Protein AF-A0A6B2CR05-F1 (afdb_monomer)

pLDDT: mean 80.43, std 18.56, range [34.28, 97.56]

Foldseek 3Di:
DDPVVVVVVVLCVVPVPDDPVRVVVVLCLLQQLLLCLQLVVDPLVRDDDPVDDPLLSVLSSVSSVVSHDPPDPFDDGPPDDPPDDTDHSVRSSVCSVPPPSVVSVVSSSVSSVVSVVVVVVVPD

Mean predicted aligned error: 8.76 Å

Secondary structure (DSSP, 8-state):
--THHHHHHHHHHTTTTS-HHHHHHHHHHHHHHHHHHHTTSS-GGG---TTS-HHHHHHHHHHHHHT---S-SSBPPTTS-TTPPPB-HHHHHHHHHHHSHHHHHHHHHHHHHHHHHHHHHH--

Structure (mmCIF, N/CA/C/O backbone):
data_AF-A0A6B2CR05-F1
#
_entry.id   AF-A0A6B2CR05-F1
#
loop_
_atom_site.group_PDB
_atom_site.id
_atom_site.type_symbol
_atom_site.label_atom_id
_atom_site.label_alt_id
_atom_site.label_comp_id
_atom_site.label_asym_id
_atom_site.label_entity_id
_atom_site.label_seq_id
_atom_site.pdbx_PDB_ins_code
_atom_site.Cartn_x
_atom_site.Cartn_y
_atom_site.Cartn_z
_atom_site.occupancy
_atom_site.B_iso_or_equiv
_atom_site.auth_seq_id
_atom_site.auth_comp_id
_atom_site.auth_asym_id
_atom_site.auth_atom_id
_atom_site.pdbx_PDB_model_num
ATOM 1 N N . MET A 1 1 ? 5.233 -33.728 -12.603 1.00 43.09 1 MET A N 1
ATOM 2 C CA . MET A 1 1 ? 5.871 -32.597 -11.896 1.00 43.09 1 MET A CA 1
ATOM 3 C C . MET A 1 1 ? 4.865 -31.463 -11.839 1.00 43.09 1 MET A C 1
ATOM 5 O O . MET A 1 1 ? 4.519 -30.915 -12.874 1.00 43.09 1 MET A O 1
AT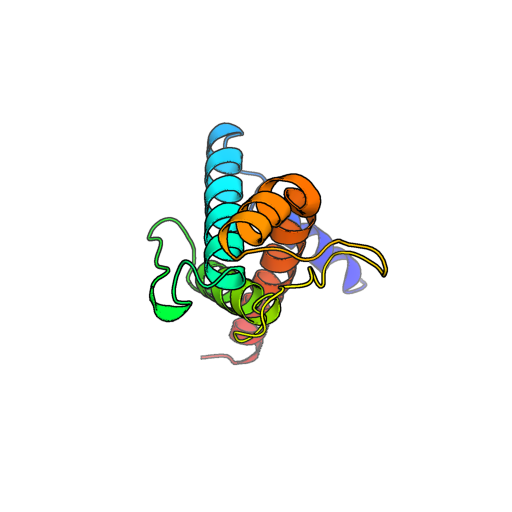OM 9 N N . THR A 1 2 ? 4.289 -31.220 -10.667 1.00 36.75 2 THR A N 1
ATOM 10 C CA . THR A 1 2 ? 3.142 -30.326 -10.461 1.00 36.75 2 THR A CA 1
ATOM 11 C C . THR A 1 2 ? 3.596 -28.869 -10.326 1.00 36.75 2 THR A C 1
ATOM 13 O O . THR A 1 2 ? 4.571 -28.580 -9.635 1.00 36.75 2 THR A O 1
ATOM 16 N N . LEU A 1 3 ? 2.850 -27.949 -10.950 1.00 36.06 3 LEU A N 1
ATOM 17 C CA . LEU A 1 3 ? 3.052 -26.486 -10.977 1.00 36.06 3 LEU A CA 1
ATOM 18 C C . LEU A 1 3 ? 3.160 -25.810 -9.588 1.00 36.06 3 LEU A C 1
ATOM 20 O O . LEU A 1 3 ? 3.524 -24.641 -9.504 1.00 36.06 3 LEU A O 1
ATOM 24 N N . GLN A 1 4 ? 2.903 -26.542 -8.500 1.00 35.28 4 GLN A N 1
ATOM 25 C CA . GLN A 1 4 ? 3.070 -26.081 -7.118 1.00 35.28 4 GLN A CA 1
ATOM 26 C C . GLN A 1 4 ? 4.536 -25.887 -6.695 1.00 35.28 4 GLN A C 1
ATOM 28 O O . GLN A 1 4 ? 4.797 -25.047 -5.839 1.00 35.28 4 GLN A O 1
ATOM 33 N N . ASN A 1 5 ? 5.501 -26.579 -7.314 1.00 34.28 5 ASN A N 1
ATOM 34 C CA . ASN A 1 5 ? 6.909 -26.472 -6.901 1.00 34.28 5 ASN A CA 1
ATOM 35 C C . ASN A 1 5 ? 7.651 -25.267 -7.505 1.00 34.28 5 ASN A C 1
ATOM 37 O O . ASN A 1 5 ? 8.633 -24.815 -6.930 1.00 34.28 5 ASN A O 1
ATOM 41 N N . ILE A 1 6 ? 7.157 -24.689 -8.605 1.00 42.28 6 ILE A N 1
ATOM 42 C CA . ILE A 1 6 ? 7.752 -23.483 -9.214 1.00 42.28 6 ILE A CA 1
ATOM 43 C C . ILE A 1 6 ? 7.290 -22.212 -8.472 1.00 42.28 6 ILE A C 1
ATOM 45 O O . ILE A 1 6 ? 8.005 -21.212 -8.420 1.00 42.28 6 ILE A O 1
ATOM 49 N N . PHE A 1 7 ? 6.120 -22.261 -7.824 1.00 36.41 7 PHE A N 1
ATOM 50 C CA . PHE A 1 7 ? 5.535 -21.123 -7.104 1.00 36.41 7 PHE A CA 1
ATOM 51 C C . PHE A 1 7 ? 6.270 -20.782 -5.793 1.00 36.41 7 PHE A C 1
ATOM 53 O O . PHE A 1 7 ? 6.267 -19.628 -5.369 1.00 36.41 7 PHE A O 1
ATOM 60 N N . LEU A 1 8 ? 6.950 -21.757 -5.179 1.00 36.19 8 LEU A N 1
ATOM 61 C CA . LEU A 1 8 ? 7.725 -21.573 -3.943 1.00 36.19 8 LEU A CA 1
ATOM 62 C C . LEU A 1 8 ? 9.178 -21.127 -4.179 1.00 36.19 8 LEU A C 1
ATOM 64 O O . LEU A 1 8 ? 9.802 -20.582 -3.268 1.00 36.19 8 LEU A O 1
ATOM 68 N N . GLU A 1 9 ? 9.721 -21.310 -5.385 1.00 34.75 9 GLU A N 1
ATOM 69 C CA . GLU A 1 9 ? 11.091 -20.881 -5.688 1.00 34.75 9 GLU A CA 1
ATOM 70 C C . GLU A 1 9 ? 11.178 -19.389 -6.028 1.00 34.75 9 GLU A C 1
ATOM 72 O O . GLU A 1 9 ? 12.113 -18.728 -5.580 1.00 34.75 9 GLU A O 1
ATOM 77 N N . ILE A 1 10 ? 10.176 -18.823 -6.712 1.00 43.88 10 ILE A N 1
ATOM 78 C CA . ILE A 1 10 ? 10.229 -17.435 -7.213 1.00 43.88 10 ILE A CA 1
ATOM 79 C C . ILE A 1 10 ? 9.959 -16.401 -6.108 1.00 43.88 10 ILE A C 1
ATOM 81 O O . ILE A 1 10 ? 10.585 -15.340 -6.089 1.00 43.88 10 ILE A O 1
ATOM 85 N N . GLY A 1 11 ? 9.096 -16.716 -5.133 1.00 39.09 11 GLY A N 1
ATOM 86 C CA . GLY A 1 11 ? 8.859 -15.845 -3.971 1.00 39.09 11 GLY A CA 1
ATOM 87 C C . GLY A 1 11 ? 10.098 -15.668 -3.084 1.00 39.09 11 GLY A C 1
ATOM 88 O O . GLY A 1 11 ? 10.219 -14.678 -2.368 1.00 39.09 11 GLY A O 1
ATOM 89 N N . ASN A 1 12 ? 11.049 -16.601 -3.179 1.00 43.66 12 ASN A N 1
ATOM 90 C CA . ASN A 1 12 ? 12.273 -16.621 -2.389 1.00 43.66 12 ASN A CA 1
ATOM 91 C C . ASN A 1 12 ? 13.454 -15.941 -3.113 1.00 43.66 12 ASN A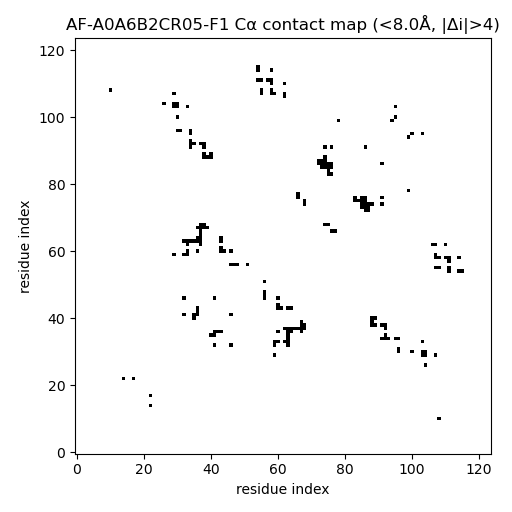 C 1
ATOM 93 O O . ASN A 1 12 ? 14.411 -15.524 -2.468 1.00 43.66 12 ASN A O 1
ATOM 97 N N . THR A 1 13 ? 13.411 -15.802 -4.443 1.00 47.03 13 THR A N 1
ATOM 98 C CA . THR A 1 13 ? 14.539 -15.263 -5.228 1.00 47.03 13 THR A CA 1
ATOM 99 C C . THR A 1 13 ? 14.673 -13.744 -5.129 1.00 47.03 13 THR A C 1
ATOM 101 O O . THR A 1 13 ? 15.786 -13.236 -5.147 1.00 47.03 13 THR A O 1
ATOM 104 N N . LEU A 1 14 ? 13.573 -13.000 -4.962 1.00 50.44 14 LEU A N 1
ATOM 105 C CA . LEU A 1 14 ? 13.635 -11.534 -4.830 1.00 50.44 14 LEU A CA 1
ATOM 106 C C . LEU A 1 14 ? 14.254 -11.066 -3.500 1.00 50.44 14 LEU A C 1
ATOM 108 O O . LEU A 1 14 ? 14.632 -9.905 -3.388 1.00 50.44 14 LEU A O 1
ATOM 112 N N . MET A 1 15 ? 14.369 -11.953 -2.503 1.00 51.22 15 MET A N 1
ATOM 113 C CA . MET A 1 15 ? 14.825 -11.606 -1.150 1.00 51.22 15 MET A CA 1
ATOM 114 C C . MET A 1 15 ? 16.064 -12.377 -0.673 1.00 51.22 15 MET A C 1
ATOM 116 O O . MET A 1 15 ? 16.717 -11.919 0.262 1.00 51.22 15 MET A O 1
ATOM 120 N N . LYS A 1 16 ? 16.414 -13.520 -1.283 1.00 48.50 16 LYS A N 1
ATOM 121 C CA . LYS A 1 16 ? 17.502 -14.391 -0.795 1.00 48.50 16 LYS A CA 1
ATOM 122 C C . LYS A 1 16 ? 18.900 -13.767 -0.842 1.00 48.50 16 LYS A C 1
ATOM 124 O O . LYS A 1 16 ? 19.713 -14.098 0.016 1.00 48.50 16 LYS A O 1
ATOM 129 N N . ASP A 1 17 ? 19.147 -12.837 -1.765 1.00 54.47 17 ASP A N 1
ATOM 130 C CA . ASP A 1 17 ? 20.476 -12.233 -1.966 1.00 54.47 17 ASP A CA 1
ATOM 131 C C . ASP A 1 17 ? 20.603 -10.812 -1.385 1.00 54.47 17 ASP A C 1
ATOM 133 O O . ASP A 1 17 ? 21.626 -10.142 -1.546 1.00 54.47 17 ASP A O 1
ATOM 137 N N . MET A 1 18 ? 19.578 -10.323 -0.679 1.00 63.81 18 MET A N 1
ATOM 138 C CA . MET A 1 18 ? 19.628 -9.010 -0.041 1.00 63.81 18 MET A CA 1
ATOM 139 C C . MET A 1 18 ? 20.250 -9.098 1.349 1.00 63.81 18 MET A C 1
ATOM 141 O O . MET A 1 18 ? 19.861 -9.903 2.193 1.00 63.81 18 MET A O 1
ATOM 145 N N . THR A 1 19 ? 21.183 -8.188 1.638 1.00 78.75 19 THR A N 1
ATOM 146 C CA . THR A 1 19 ? 21.636 -8.000 3.020 1.00 78.75 19 THR A CA 1
ATOM 147 C C . THR A 1 19 ? 20.430 -7.696 3.912 1.00 78.75 19 THR A C 1
ATOM 149 O O . THR A 1 19 ? 19.509 -6.985 3.503 1.00 78.75 19 THR A O 1
ATOM 152 N N . ARG A 1 20 ? 20.451 -8.157 5.168 1.00 78.06 20 ARG A N 1
ATOM 153 C CA . ARG A 1 20 ? 19.384 -7.879 6.149 1.00 78.06 20 ARG A CA 1
ATOM 154 C C . ARG A 1 20 ? 19.020 -6.387 6.226 1.00 78.06 20 ARG A C 1
ATOM 156 O O . ARG A 1 20 ? 17.857 -6.042 6.404 1.00 78.06 20 ARG A O 1
ATOM 163 N N . ARG A 1 21 ? 20.008 -5.498 6.057 1.00 76.62 21 ARG A N 1
ATOM 164 C CA . ARG A 1 21 ? 19.798 -4.041 5.988 1.00 76.62 21 ARG A CA 1
ATOM 165 C C . ARG A 1 21 ? 19.072 -3.615 4.713 1.00 76.62 21 ARG A C 1
ATOM 167 O O . ARG A 1 21 ? 18.150 -2.812 4.794 1.00 76.62 21 ARG A O 1
ATOM 174 N N . GLY A 1 22 ? 19.457 -4.156 3.558 1.00 80.69 22 GLY A N 1
ATOM 175 C CA . GLY A 1 22 ? 18.762 -3.910 2.294 1.00 80.69 22 GLY A CA 1
ATOM 176 C C . GLY A 1 22 ? 17.295 -4.325 2.365 1.00 80.69 22 GLY A C 1
ATOM 177 O O . GLY A 1 22 ? 16.424 -3.558 1.962 1.00 80.69 22 GLY A O 1
ATOM 178 N N . GLN A 1 23 ? 17.012 -5.492 2.953 1.00 82.94 23 GLN A N 1
ATOM 179 C CA . GLN A 1 23 ? 15.644 -5.987 3.114 1.00 82.94 23 GLN A CA 1
ATOM 180 C C . GLN A 1 23 ? 14.807 -5.044 3.989 1.00 82.94 23 GLN A C 1
ATOM 182 O O . GLN A 1 23 ? 13.703 -4.662 3.616 1.00 82.94 23 GLN A O 1
ATOM 187 N N . GLN A 1 24 ? 15.359 -4.579 5.111 1.00 85.94 24 GLN A N 1
ATOM 188 C 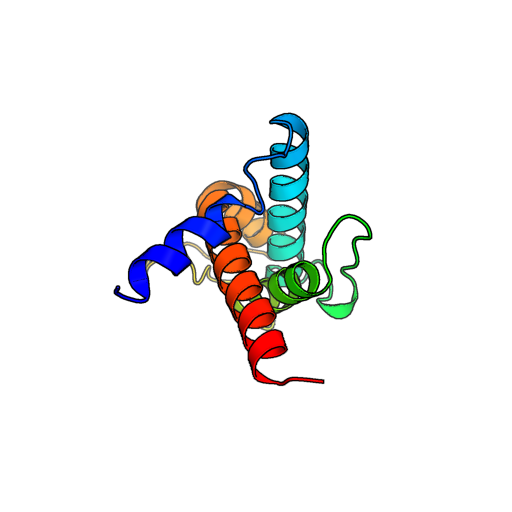CA . GLN A 1 24 ? 14.675 -3.624 5.989 1.00 85.94 24 GLN A CA 1
ATOM 189 C C . GLN A 1 24 ? 14.362 -2.289 5.300 1.00 85.94 24 GLN A C 1
ATOM 191 O O . GLN A 1 24 ? 13.297 -1.716 5.534 1.00 85.94 24 GLN A O 1
ATOM 196 N N . VAL A 1 25 ? 15.275 -1.786 4.462 1.00 87.00 25 VAL A N 1
ATOM 197 C CA . VAL A 1 25 ? 15.054 -0.558 3.684 1.00 87.00 25 VAL A CA 1
ATOM 198 C C . VAL A 1 25 ? 13.938 -0.765 2.666 1.00 87.00 25 VAL A C 1
ATOM 200 O O . VAL A 1 25 ? 13.020 0.049 2.608 1.00 87.00 25 VAL A O 1
ATOM 203 N N . PHE A 1 26 ? 13.982 -1.867 1.917 1.00 87.88 26 PHE A N 1
ATOM 204 C CA . PHE A 1 26 ? 12.944 -2.222 0.953 1.00 87.88 26 PHE A CA 1
ATOM 205 C C . PHE A 1 26 ? 11.568 -2.320 1.615 1.00 87.88 26 PHE A C 1
ATOM 207 O O . PHE A 1 26 ? 10.636 -1.632 1.203 1.00 87.88 26 PHE A O 1
ATOM 214 N N . GLU A 1 27 ? 11.452 -3.102 2.689 1.00 91.62 27 GLU A N 1
ATOM 215 C CA . GLU A 1 27 ? 10.182 -3.282 3.389 1.00 91.62 27 GLU A CA 1
ATOM 216 C C . GLU A 1 27 ? 9.642 -1.952 3.928 1.00 91.62 27 GLU A C 1
ATOM 218 O O . GLU A 1 27 ? 8.441 -1.698 3.879 1.00 91.62 27 GLU A O 1
ATOM 223 N N . ARG A 1 28 ? 10.527 -1.071 4.416 1.00 92.38 28 ARG A N 1
ATOM 224 C CA . ARG A 1 28 ? 10.137 0.263 4.880 1.00 92.38 28 ARG A CA 1
ATOM 225 C C . ARG A 1 28 ? 9.579 1.118 3.744 1.00 92.38 28 ARG A C 1
ATOM 227 O O . ARG A 1 28 ? 8.573 1.780 3.965 1.00 92.38 28 ARG A O 1
ATOM 234 N N . ILE A 1 29 ? 10.214 1.110 2.571 1.00 91.75 29 ILE A N 1
ATOM 235 C CA . ILE A 1 29 ? 9.747 1.858 1.393 1.00 91.75 29 ILE A CA 1
ATOM 236 C C . ILE A 1 29 ? 8.361 1.354 0.982 1.00 91.75 29 ILE A C 1
ATOM 238 O O . ILE A 1 29 ? 7.434 2.149 0.860 1.00 91.75 29 ILE A O 1
ATOM 242 N N . VAL A 1 30 ? 8.202 0.036 0.833 1.00 94.25 30 VAL A N 1
ATOM 243 C CA . VAL A 1 30 ? 6.926 -0.584 0.442 1.00 94.25 30 VAL A CA 1
ATOM 244 C C . VAL A 1 30 ? 5.805 -0.174 1.398 1.00 94.25 30 VAL A C 1
ATOM 246 O O . VAL A 1 30 ? 4.779 0.353 0.973 1.00 94.25 30 VAL A O 1
ATOM 249 N N . VAL A 1 31 ? 6.017 -0.385 2.696 1.00 96.56 31 VAL A N 1
ATOM 250 C CA . VAL A 1 31 ? 5.002 -0.146 3.725 1.00 96.56 31 VAL A CA 1
ATOM 251 C C . VAL A 1 31 ? 4.656 1.344 3.838 1.00 96.56 31 VAL A C 1
ATOM 253 O O . VAL A 1 31 ? 3.477 1.684 3.937 1.00 96.56 31 VAL A O 1
ATOM 256 N N . ASP A 1 32 ? 5.653 2.236 3.796 1.00 96.00 32 ASP A N 1
ATOM 257 C CA . ASP A 1 32 ? 5.444 3.688 3.889 1.00 96.00 32 ASP A CA 1
ATOM 258 C C . ASP A 1 32 ? 4.587 4.207 2.728 1.00 96.00 32 ASP A C 1
ATOM 260 O O . ASP A 1 32 ? 3.564 4.854 2.963 1.00 96.00 32 ASP A O 1
ATOM 264 N N . HIS A 1 33 ? 4.941 3.869 1.487 1.00 95.50 33 HIS A N 1
ATOM 265 C CA . HIS A 1 33 ? 4.237 4.390 0.315 1.00 95.50 33 HIS A CA 1
ATOM 266 C C . HIS A 1 33 ? 2.838 3.798 0.145 1.00 95.50 33 HIS A C 1
ATOM 268 O O . HIS A 1 33 ? 1.896 4.543 -0.128 1.00 95.50 33 HIS A O 1
ATOM 274 N N . VAL A 1 34 ? 2.647 2.497 0.397 1.00 96.56 34 VAL A N 1
ATOM 275 C CA . VAL A 1 34 ? 1.297 1.909 0.401 1.00 96.56 34 VAL A CA 1
ATOM 276 C C . VAL A 1 34 ? 0.406 2.625 1.417 1.00 96.56 34 VAL A C 1
ATOM 278 O O . VAL A 1 34 ? -0.710 3.027 1.081 1.00 96.56 34 VAL A O 1
ATOM 281 N N . ALA A 1 35 ? 0.901 2.844 2.639 1.00 96.19 35 ALA A N 1
ATOM 282 C CA . ALA A 1 35 ? 0.131 3.507 3.686 1.00 96.19 35 ALA A CA 1
ATOM 283 C C . ALA A 1 35 ? -0.177 4.976 3.347 1.00 96.19 35 ALA A C 1
ATOM 285 O O . ALA A 1 35 ? -1.283 5.446 3.621 1.00 96.19 35 ALA A O 1
ATOM 286 N N . ARG A 1 36 ? 0.764 5.711 2.735 1.00 95.06 36 ARG A N 1
ATOM 287 C CA . ARG A 1 36 ? 0.541 7.099 2.289 1.00 95.06 36 ARG A CA 1
ATOM 288 C C . ARG A 1 36 ? -0.527 7.192 1.210 1.00 95.06 36 ARG A C 1
ATOM 290 O O . ARG A 1 36 ? -1.409 8.047 1.319 1.00 95.06 36 ARG A O 1
ATOM 297 N N . ILE A 1 37 ? -0.477 6.312 0.210 1.00 94.75 37 ILE A N 1
ATOM 298 C CA . ILE A 1 37 ? -1.464 6.269 -0.876 1.00 94.75 37 ILE A CA 1
ATOM 299 C C . ILE A 1 37 ? -2.843 5.889 -0.321 1.00 94.75 37 ILE A C 1
ATOM 301 O O . ILE A 1 37 ? -3.829 6.575 -0.603 1.00 94.75 37 ILE A O 1
ATOM 305 N N . ALA A 1 38 ? -2.916 4.856 0.525 1.00 94.00 38 ALA A N 1
ATOM 306 C CA . ALA A 1 38 ? -4.163 4.405 1.147 1.00 94.00 38 ALA A CA 1
ATOM 307 C C . ALA A 1 38 ? -4.814 5.501 2.006 1.00 94.00 38 ALA A C 1
ATOM 309 O O . ALA A 1 38 ? -6.027 5.712 1.948 1.00 94.00 38 ALA A O 1
ATOM 310 N N . ALA A 1 39 ? -4.005 6.252 2.756 1.00 92.88 39 ALA A N 1
ATOM 311 C CA . ALA A 1 39 ? -4.457 7.391 3.548 1.00 92.88 39 ALA A CA 1
ATOM 312 C C . ALA A 1 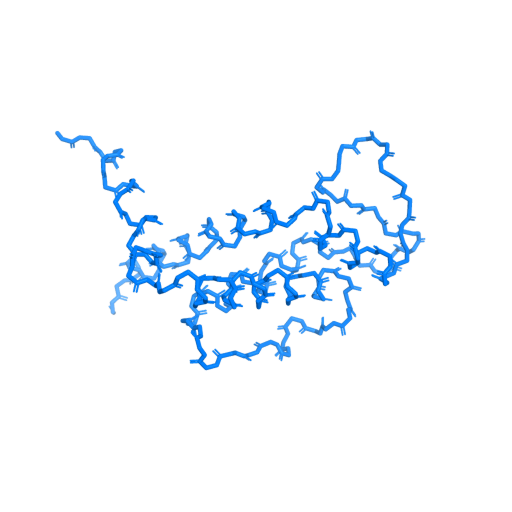39 ? -4.741 8.658 2.724 1.00 92.88 39 ALA A C 1
ATOM 314 O O . ALA A 1 39 ? -5.225 9.646 3.274 1.00 92.88 39 ALA A O 1
ATOM 315 N N . GLY A 1 40 ? -4.441 8.661 1.422 1.00 91.00 40 GLY A N 1
ATOM 316 C CA . GLY A 1 40 ? -4.568 9.838 0.565 1.00 91.00 40 GLY A CA 1
ATOM 317 C C . GLY A 1 40 ? -3.599 10.973 0.915 1.00 91.00 40 GLY A C 1
ATOM 318 O O . GLY A 1 40 ? -3.866 12.115 0.551 1.00 91.00 40 GLY A O 1
ATOM 319 N N . LEU A 1 41 ? -2.504 10.672 1.621 1.00 91.00 41 LEU A N 1
ATOM 320 C CA . LEU A 1 41 ? -1.413 11.609 1.925 1.00 91.00 41 LEU A CA 1
ATOM 321 C C . LEU A 1 41 ? -0.450 11.773 0.742 1.00 91.00 41 LEU A C 1
ATOM 323 O O . LEU A 1 41 ? 0.281 12.756 0.668 1.00 91.00 41 LEU A O 1
ATOM 327 N N . GLU A 1 42 ? -0.459 10.806 -0.169 1.00 90.38 42 GLU A N 1
ATOM 328 C CA . GLU A 1 42 ? 0.278 10.797 -1.426 1.00 90.38 42 GLU A CA 1
ATOM 329 C C . GLU A 1 42 ? -0.692 10.385 -2.541 1.00 90.38 42 GLU A C 1
ATOM 331 O O . GLU A 1 42 ? -1.565 9.534 -2.343 1.00 90.38 42 GLU A O 1
ATOM 336 N N . GLY A 1 43 ? -0.592 11.020 -3.709 1.00 85.31 43 GLY A N 1
ATOM 337 C CA . GLY A 1 43 ? -1.324 10.564 -4.887 1.00 85.31 43 GLY A CA 1
ATOM 338 C C . GLY A 1 43 ? -0.684 9.282 -5.428 1.00 85.31 43 GLY A C 1
ATOM 339 O O . GLY A 1 43 ? 0.539 9.202 -5.428 1.00 85.31 43 GLY A O 1
ATOM 340 N N . PRO A 1 44 ? -1.459 8.309 -5.939 1.00 80.62 44 PRO A N 1
ATOM 341 C CA . PRO A 1 44 ? -0.888 7.095 -6.531 1.00 80.62 44 PRO A CA 1
ATOM 342 C C . PRO A 1 44 ? 0.118 7.444 -7.634 1.00 80.62 44 PRO A C 1
ATOM 344 O O . PRO A 1 44 ? 1.176 6.833 -7.701 1.00 80.62 44 PRO A O 1
ATOM 347 N N . GLU A 1 45 ? -0.181 8.498 -8.407 1.00 80.38 45 GLU A N 1
ATOM 348 C CA . GLU A 1 45 ? 0.649 9.085 -9.468 1.00 80.38 45 GLU A CA 1
ATOM 349 C C . GLU A 1 45 ? 2.037 9.562 -9.013 1.00 80.38 45 GLU A C 1
ATOM 351 O O . GLU A 1 45 ? 2.946 9.647 -9.832 1.00 80.38 45 GLU A O 1
ATOM 356 N N . GLY A 1 46 ? 2.201 9.881 -7.726 1.00 69.94 46 GLY A N 1
ATOM 357 C CA . GLY A 1 46 ? 3.399 10.524 -7.183 1.00 69.94 46 GLY A CA 1
ATOM 358 C C . GLY A 1 46 ? 4.524 9.570 -6.786 1.00 69.94 46 GLY A C 1
ATOM 359 O O . GLY A 1 46 ? 5.645 10.029 -6.571 1.00 69.94 46 GLY A O 1
ATOM 360 N N . PHE A 1 47 ? 4.252 8.265 -6.707 1.00 82.00 47 PHE A N 1
ATOM 361 C CA . PHE A 1 47 ? 5.248 7.302 -6.259 1.00 82.00 47 PHE A CA 1
ATOM 362 C C . PHE A 1 47 ? 6.168 6.858 -7.403 1.00 82.00 47 PHE A C 1
ATOM 364 O O . PHE A 1 47 ? 5.722 6.242 -8.373 1.00 82.00 47 PHE A O 1
ATOM 371 N N . TYR A 1 48 ? 7.466 7.116 -7.240 1.00 84.12 48 TYR A N 1
ATOM 372 C CA . TYR A 1 48 ? 8.536 6.584 -8.078 1.00 84.12 48 TYR A CA 1
ATOM 373 C C . TYR A 1 48 ? 9.748 6.239 -7.213 1.00 84.12 48 TYR A C 1
ATOM 375 O O . TYR A 1 48 ? 10.153 7.023 -6.353 1.00 84.12 48 TYR A O 1
ATOM 383 N N . SER A 1 49 ? 10.360 5.082 -7.462 1.00 81.00 49 SER A N 1
ATOM 384 C CA . SER A 1 49 ? 11.608 4.696 -6.808 1.00 81.00 49 SER A CA 1
ATOM 385 C C . SER A 1 49 ? 12.560 4.029 -7.800 1.00 81.00 49 SER A C 1
ATOM 387 O O . SER A 1 49 ? 12.245 2.947 -8.299 1.00 81.00 49 SER A O 1
ATOM 389 N N . PRO A 1 50 ? 13.761 4.593 -8.039 1.00 81.31 50 PRO A N 1
ATOM 390 C CA . PRO A 1 50 ? 14.754 3.973 -8.917 1.00 81.31 50 PRO A CA 1
ATOM 391 C C . PRO A 1 50 ? 15.325 2.668 -8.338 1.00 81.31 50 PRO A C 1
ATOM 393 O O . PRO A 1 50 ? 16.017 1.935 -9.036 1.00 81.31 50 PRO A O 1
ATOM 396 N N . LEU A 1 51 ? 15.052 2.377 -7.063 1.00 81.25 51 LEU A N 1
ATOM 397 C CA . LEU A 1 51 ? 15.505 1.166 -6.379 1.00 81.25 51 LEU A CA 1
ATOM 398 C C . LEU A 1 51 ? 14.569 -0.029 -6.598 1.00 81.25 51 LEU A C 1
ATOM 400 O O . LEU A 1 51 ? 14.909 -1.144 -6.210 1.00 81.25 51 LEU A O 1
ATOM 404 N N . LEU A 1 52 ? 13.381 0.194 -7.166 1.00 86.00 52 LEU A N 1
ATOM 405 C CA . LEU A 1 52 ? 12.347 -0.822 -7.322 1.00 86.00 52 LEU A CA 1
ATOM 406 C C . LEU A 1 52 ? 12.084 -1.102 -8.799 1.00 86.00 52 LEU A C 1
ATOM 408 O O . LEU A 1 52 ? 12.028 -0.192 -9.625 1.00 86.00 52 LEU A O 1
ATOM 412 N N . SER A 1 53 ? 11.843 -2.365 -9.134 1.00 88.50 53 SER A N 1
ATOM 413 C CA . SER A 1 53 ? 11.368 -2.735 -10.466 1.00 88.50 53 SER A CA 1
ATOM 414 C C . SER A 1 53 ? 9.997 -2.107 -10.756 1.00 88.50 53 SER A C 1
ATOM 416 O O . SER A 1 53 ? 9.186 -1.905 -9.849 1.00 88.50 53 SER A O 1
ATOM 418 N N . GLY A 1 54 ? 9.698 -1.843 -12.032 1.00 88.81 54 GLY A N 1
ATOM 419 C CA . GLY A 1 54 ? 8.428 -1.216 -12.427 1.00 88.81 54 GLY A CA 1
ATOM 420 C C . GLY A 1 54 ? 7.186 -1.990 -11.966 1.00 88.81 54 GLY A C 1
ATOM 421 O O . GLY A 1 54 ? 6.214 -1.387 -11.529 1.00 88.81 54 GLY A O 1
ATOM 422 N N . HIS A 1 55 ? 7.238 -3.327 -11.958 1.00 88.88 55 HIS A N 1
ATOM 423 C CA . HIS A 1 55 ? 6.126 -4.155 -11.475 1.00 88.88 55 HIS A CA 1
ATOM 424 C C . HIS A 1 55 ? 5.916 -4.057 -9.955 1.00 88.88 55 HIS A C 1
ATOM 426 O O . HIS A 1 55 ? 4.777 -4.125 -9.503 1.00 88.88 55 HIS A O 1
ATOM 432 N N . VAL A 1 56 ? 6.978 -3.866 -9.161 1.00 92.31 56 VAL A N 1
ATOM 433 C CA . VAL A 1 56 ? 6.845 -3.612 -7.715 1.00 92.31 56 VAL A CA 1
ATOM 434 C C . VAL A 1 56 ? 6.296 -2.208 -7.474 1.00 92.31 56 VAL A C 1
ATOM 436 O O . VAL A 1 56 ? 5.444 -2.026 -6.606 1.00 92.31 56 VAL A O 1
ATOM 439 N N . GLN A 1 57 ? 6.741 -1.220 -8.257 1.00 93.75 57 GLN A N 1
ATOM 440 C CA . GLN A 1 57 ? 6.219 0.143 -8.157 1.00 93.75 57 GLN A CA 1
ATOM 441 C C . GLN A 1 57 ? 4.718 0.195 -8.455 1.00 93.75 57 GLN A C 1
ATOM 443 O O . GLN A 1 57 ? 3.954 0.790 -7.695 1.00 93.75 57 GLN A O 1
ATOM 448 N N .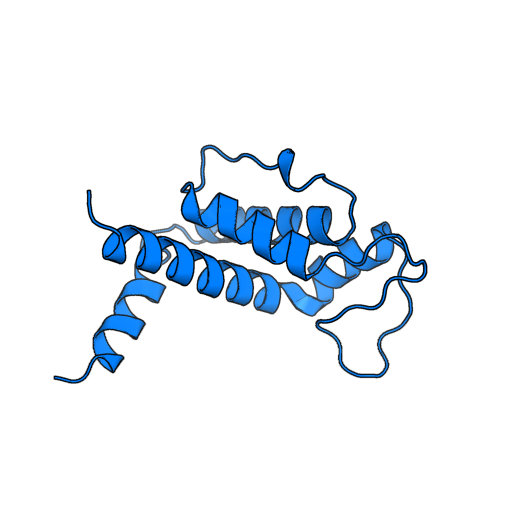 GLU A 1 58 ? 4.284 -0.502 -9.502 1.00 94.06 58 GLU A N 1
ATOM 449 C CA . GLU A 1 58 ? 2.870 -0.598 -9.848 1.00 94.06 58 GLU A CA 1
ATOM 450 C C . GLU A 1 58 ? 2.066 -1.381 -8.801 1.00 94.06 58 GLU A C 1
ATOM 452 O O . GLU A 1 58 ? 0.973 -0.964 -8.419 1.00 94.06 58 GLU A O 1
ATOM 457 N N . ALA A 1 59 ? 2.625 -2.459 -8.241 1.00 95.44 59 ALA A N 1
ATOM 458 C CA . ALA A 1 59 ? 1.991 -3.189 -7.145 1.00 95.44 59 ALA A CA 1
ATOM 459 C C . ALA A 1 59 ? 1.732 -2.294 -5.920 1.00 95.44 59 ALA A C 1
ATOM 461 O O . ALA A 1 59 ? 0.625 -2.302 -5.383 1.00 95.44 59 ALA A O 1
ATOM 462 N N . ILE A 1 60 ? 2.713 -1.482 -5.508 1.00 95.75 60 ILE A N 1
ATOM 463 C CA . ILE A 1 60 ? 2.563 -0.512 -4.407 1.00 95.75 60 ILE A CA 1
ATOM 464 C C . ILE A 1 60 ? 1.397 0.441 -4.680 1.00 95.75 60 ILE A C 1
ATOM 466 O O . ILE A 1 60 ? 0.556 0.663 -3.804 1.00 95.75 60 ILE A O 1
ATOM 470 N N . ARG A 1 61 ? 1.311 0.968 -5.905 1.00 95.31 61 ARG A N 1
ATOM 471 C CA . ARG A 1 61 ? 0.239 1.887 -6.303 1.00 95.31 61 ARG A CA 1
ATOM 472 C C . ARG A 1 61 ? -1.130 1.228 -6.264 1.00 95.31 61 ARG A C 1
ATOM 474 O O . ARG A 1 61 ? -2.050 1.784 -5.663 1.00 95.31 61 ARG A O 1
ATOM 481 N N . LEU A 1 62 ? -1.268 0.050 -6.870 1.00 95.25 62 LEU A N 1
ATOM 482 C CA . LEU A 1 62 ? -2.537 -0.674 -6.935 1.00 95.25 62 LEU A CA 1
ATOM 483 C C . LEU A 1 62 ? -3.010 -1.123 -5.552 1.00 95.25 62 LEU A C 1
ATOM 485 O O . LEU A 1 62 ? -4.194 -0.987 -5.240 1.00 95.25 62 LEU A O 1
ATOM 489 N N . VAL A 1 63 ? -2.104 -1.608 -4.700 1.00 96.44 63 VAL A N 1
ATOM 490 C CA . VAL A 1 63 ? -2.435 -1.982 -3.317 1.00 96.44 63 VAL A CA 1
ATOM 491 C C . VAL A 1 63 ? -2.846 -0.746 -2.518 1.00 96.44 63 VAL A C 1
ATOM 493 O O . VAL A 1 63 ? -3.896 -0.761 -1.878 1.00 96.44 63 VAL A O 1
ATOM 496 N N . GLY A 1 64 ? -2.089 0.351 -2.609 1.00 95.31 64 GLY A N 1
ATOM 497 C CA . GLY A 1 64 ? -2.447 1.616 -1.967 1.00 95.31 64 GLY A CA 1
ATOM 498 C C . GLY A 1 64 ? -3.827 2.122 -2.398 1.00 95.31 64 GLY A C 1
ATOM 499 O O . GLY A 1 64 ? -4.631 2.512 -1.555 1.00 95.31 64 GLY A O 1
ATOM 500 N N . LEU A 1 65 ? -4.141 2.057 -3.695 1.00 92.94 65 LEU A N 1
ATOM 501 C CA . LEU A 1 65 ? -5.451 2.419 -4.242 1.00 92.94 65 LEU A CA 1
ATOM 502 C C . LEU A 1 65 ? -6.576 1.500 -3.766 1.00 92.94 65 LEU A C 1
ATOM 504 O O . LEU A 1 65 ? -7.644 1.991 -3.417 1.00 92.94 65 LEU A O 1
ATOM 508 N N . ARG A 1 66 ? -6.346 0.186 -3.715 1.00 93.06 66 ARG A N 1
ATOM 509 C CA . ARG A 1 66 ? -7.329 -0.790 -3.221 1.00 93.06 66 ARG A CA 1
ATOM 510 C C . ARG A 1 66 ? -7.690 -0.537 -1.757 1.00 93.06 66 ARG A C 1
ATOM 512 O O . ARG A 1 66 ? -8.841 -0.702 -1.367 1.00 93.06 66 ARG A O 1
ATOM 519 N N . LEU A 1 67 ? -6.706 -0.130 -0.957 1.00 92.62 67 LEU A N 1
ATOM 520 C CA . LEU A 1 67 ? -6.883 0.208 0.456 1.00 92.62 67 LEU A CA 1
ATOM 521 C C . LEU A 1 67 ? -7.368 1.647 0.676 1.00 92.62 67 LEU A C 1
ATOM 523 O O . LEU A 1 67 ? -7.677 2.025 1.811 1.00 92.62 67 LEU A O 1
ATOM 527 N N . ARG A 1 68 ? -7.435 2.455 -0.386 1.00 87.44 68 ARG A N 1
ATOM 528 C CA . ARG A 1 68 ? -7.913 3.830 -0.325 1.00 87.44 68 ARG A CA 1
ATOM 529 C C . ARG A 1 68 ? -9.430 3.841 -0.209 1.00 87.44 68 ARG A C 1
ATOM 531 O O . ARG A 1 68 ? -10.140 3.285 -1.042 1.00 87.44 68 ARG A O 1
ATOM 538 N N . ARG A 1 69 ? -9.939 4.556 0.792 1.00 72.00 69 ARG A N 1
ATOM 539 C CA . ARG A 1 69 ? -11.364 4.892 0.885 1.00 72.00 69 ARG A CA 1
ATOM 540 C C . ARG A 1 69 ? -11.573 6.329 0.392 1.00 72.00 69 ARG A C 1
ATOM 542 O O . ARG A 1 69 ? -10.868 7.235 0.846 1.00 72.00 69 ARG A O 1
ATOM 549 N N . PRO A 1 70 ? -12.466 6.564 -0.582 1.00 60.75 70 PRO A N 1
ATOM 550 C CA . PRO A 1 70 ? -12.681 7.897 -1.126 1.00 60.75 70 PRO A CA 1
ATOM 551 C C . PRO A 1 70 ? -13.394 8.779 -0.098 1.00 60.75 70 PRO A C 1
ATOM 553 O O . PRO A 1 70 ? -14.556 8.541 0.162 1.00 60.75 70 PRO A O 1
ATOM 556 N N . ARG A 1 71 ? -12.689 9.784 0.454 1.00 59.91 71 ARG A N 1
ATOM 557 C CA . ARG A 1 71 ? -13.157 11.015 1.155 1.00 59.91 71 ARG A CA 1
ATOM 558 C C . ARG A 1 71 ? -14.313 10.924 2.174 1.00 59.91 71 ARG A C 1
ATOM 560 O O . ARG A 1 71 ? -14.699 11.956 2.717 1.00 59.91 71 ARG A O 1
ATOM 567 N N . GLU A 1 72 ? -14.809 9.742 2.496 1.00 61.00 72 GLU A N 1
ATOM 568 C CA . GLU A 1 72 ? -15.781 9.493 3.548 1.00 61.00 72 GLU A CA 1
ATOM 569 C C . GLU A 1 72 ? -15.012 9.438 4.860 1.00 61.00 72 GLU A C 1
ATOM 571 O O . GLU A 1 72 ? -14.301 8.481 5.170 1.00 61.00 72 GLU A O 1
ATOM 576 N N . LEU A 1 73 ? -15.069 10.549 5.590 1.00 64.81 73 LEU A N 1
ATOM 577 C CA . LEU A 1 73 ? -14.652 10.563 6.977 1.00 64.81 73 LEU A CA 1
ATOM 578 C C . LEU A 1 73 ? -15.831 10.087 7.828 1.00 64.81 73 LEU A C 1
ATOM 580 O O . LEU A 1 73 ? -16.938 10.602 7.654 1.00 64.81 73 LEU A O 1
ATOM 584 N N . PRO A 1 74 ? -15.594 9.174 8.778 1.00 71.06 74 PRO A N 1
ATOM 585 C CA . PRO A 1 74 ? -14.297 8.585 9.132 1.00 71.06 74 PRO A CA 1
ATOM 586 C C . PRO A 1 74 ? -13.850 7.390 8.264 1.00 71.06 74 PRO A C 1
ATOM 588 O O . PRO A 1 74 ? -14.666 6.594 7.812 1.00 71.06 74 PRO A O 1
ATOM 591 N N . ILE A 1 75 ? -12.529 7.211 8.112 1.00 84.00 75 ILE A N 1
ATOM 592 C CA . ILE A 1 75 ? -11.955 6.084 7.358 1.00 84.00 75 ILE A CA 1
ATOM 593 C C . ILE A 1 75 ? -11.995 4.817 8.217 1.00 84.00 75 ILE A C 1
ATOM 595 O O . ILE A 1 75 ? -11.466 4.807 9.328 1.00 84.00 75 ILE A O 1
ATOM 599 N N . THR A 1 76 ? -12.545 3.730 7.684 1.00 86.12 76 THR A N 1
ATOM 600 C CA . THR A 1 76 ? -12.470 2.385 8.276 1.00 86.12 76 THR A CA 1
ATOM 601 C C . THR A 1 76 ? -11.373 1.562 7.604 1.00 86.12 76 THR A C 1
ATOM 603 O O . THR A 1 76 ? -11.257 1.578 6.374 1.00 86.12 76 THR A O 1
ATOM 606 N N . CYS A 1 77 ? -10.596 0.806 8.383 1.00 89.62 77 CYS A N 1
ATOM 607 C CA . CYS A 1 77 ? -9.544 -0.053 7.842 1.00 89.62 77 CYS A CA 1
ATOM 608 C C . CYS A 1 77 ? -10.150 -1.335 7.239 1.00 89.62 77 CYS A C 1
ATOM 610 O O . CYS A 1 77 ? -10.763 -2.099 7.976 1.00 89.62 77 CYS A O 1
ATOM 612 N N . PRO A 1 78 ? -9.971 -1.623 5.935 1.00 89.12 78 PRO A N 1
ATOM 613 C CA . PRO A 1 78 ? -10.495 -2.843 5.314 1.00 89.12 78 PRO A CA 1
ATOM 614 C C . PRO A 1 78 ? -9.690 -4.103 5.675 1.00 89.12 78 PRO A C 1
ATOM 616 O O . PRO A 1 78 ? -10.120 -5.204 5.355 1.00 89.12 78 PRO A O 1
ATOM 619 N N . LEU A 1 79 ? -8.511 -3.941 6.288 1.00 91.56 79 LEU A N 1
ATOM 620 C CA . LEU A 1 79 ? -7.687 -5.046 6.794 1.00 91.56 79 LEU A CA 1
ATOM 621 C C . LEU A 1 79 ? -8.084 -5.458 8.213 1.00 91.56 79 LEU A C 1
ATOM 623 O O . LEU A 1 79 ? -7.703 -6.526 8.683 1.00 91.56 79 LEU A O 1
ATOM 627 N N . CYS A 1 80 ? -8.853 -4.615 8.895 1.00 88.88 80 CYS A N 1
ATOM 628 C CA . CYS A 1 80 ? -9.465 -4.971 10.156 1.00 88.88 80 CYS A CA 1
ATOM 629 C C . CYS A 1 80 ? -10.816 -5.653 9.922 1.00 88.88 80 CYS A C 1
ATOM 631 O O . CYS A 1 80 ? -11.548 -5.307 8.995 1.00 88.88 80 CYS A O 1
ATOM 633 N N . GLY A 1 81 ? -11.163 -6.592 10.803 1.00 75.38 81 GLY A N 1
ATOM 634 C CA . GLY A 1 81 ? -12.525 -7.114 10.892 1.00 75.38 81 GLY A CA 1
ATOM 635 C C . GLY A 1 81 ? -13.508 -6.081 11.453 1.00 75.38 81 GLY A C 1
ATOM 636 O O . GLY A 1 81 ? -13.145 -4.944 11.777 1.00 75.38 81 GLY A O 1
ATOM 637 N N . GLU A 1 82 ? -14.764 -6.498 11.606 1.00 67.69 82 GLU A N 1
ATOM 638 C CA . GLU A 1 82 ? -15.785 -5.697 12.282 1.00 67.69 82 GLU A CA 1
ATOM 639 C C . GLU A 1 82 ? -15.292 -5.291 13.683 1.00 67.69 82 GLU A C 1
ATOM 641 O O . GLU A 1 82 ? -14.910 -6.137 14.490 1.00 67.69 82 GLU A O 1
ATOM 646 N N . GLY A 1 83 ? -15.247 -3.982 13.958 1.00 64.56 83 GLY A N 1
ATOM 647 C CA . GLY A 1 83 ? -14.832 -3.441 15.259 1.00 64.56 83 GLY A CA 1
ATOM 648 C C . GLY A 1 83 ? -13.588 -2.549 15.253 1.00 64.56 83 GLY A C 1
ATOM 649 O O . GLY A 1 83 ? -13.279 -1.955 16.288 1.00 64.56 83 GLY A O 1
ATOM 650 N N . SER A 1 84 ? -12.886 -2.371 14.126 1.00 70.38 84 SER A N 1
ATOM 651 C CA . SER A 1 84 ? -11.880 -1.302 14.070 1.00 70.38 84 SER A CA 1
ATOM 652 C C . SER A 1 84 ? -12.536 0.066 14.149 1.00 70.38 84 SER A C 1
ATOM 654 O O . SER A 1 84 ? -13.499 0.348 13.433 1.00 70.38 84 SER A O 1
ATOM 656 N N . GLY A 1 85 ? -11.970 0.922 14.996 1.00 73.62 85 GLY A N 1
ATOM 657 C CA . GLY A 1 85 ? -12.388 2.305 15.118 1.00 73.62 85 GLY A CA 1
ATOM 658 C C . GLY A 1 85 ? -12.259 3.094 13.814 1.00 73.62 85 GLY A C 1
ATOM 659 O O . GLY A 1 85 ? -11.689 2.673 12.811 1.00 73.62 85 GLY A O 1
ATOM 660 N N . SER A 1 86 ? -12.812 4.290 13.871 1.00 86.06 86 SER A N 1
ATOM 661 C CA . SER A 1 86 ? -12.790 5.289 12.816 1.00 86.06 86 SER A CA 1
ATOM 662 C C . SER A 1 86 ? -11.482 6.084 12.831 1.00 86.06 86 SER A C 1
ATOM 664 O O . SER A 1 86 ? -11.061 6.558 13.886 1.00 86.06 86 SER A O 1
ATOM 666 N N . PHE A 1 87 ? -10.845 6.268 11.673 1.00 89.56 87 PHE A N 1
ATOM 667 C CA . PHE A 1 87 ? -9.546 6.932 11.564 1.00 89.56 87 PHE A CA 1
ATOM 668 C C . PHE A 1 87 ? -9.618 8.261 10.799 1.00 89.56 87 PHE A C 1
ATOM 670 O O . PHE A 1 87 ? -10.302 8.400 9.783 1.00 89.56 87 PHE A O 1
ATOM 677 N N . THR A 1 88 ? -8.825 9.236 11.250 1.00 91.56 88 THR A N 1
ATOM 678 C CA . THR A 1 88 ? -8.390 10.358 10.401 1.00 91.56 88 THR A CA 1
ATOM 679 C C . THR A 1 88 ? -7.370 9.857 9.370 1.00 91.56 88 THR A C 1
ATOM 681 O O . THR A 1 88 ? -6.761 8.814 9.603 1.00 91.56 88 THR A O 1
ATOM 684 N N . PRO A 1 89 ? -7.075 10.590 8.280 1.00 92.06 89 PRO A N 1
ATOM 685 C CA . PRO A 1 89 ? -6.059 10.171 7.306 1.00 92.06 89 PRO A CA 1
ATOM 686 C C . PRO A 1 89 ? -4.702 9.855 7.950 1.00 92.06 89 PRO A C 1
ATOM 688 O O . PRO A 1 89 ? -4.114 8.799 7.724 1.00 92.06 89 PRO A O 1
ATOM 691 N N . LYS A 1 90 ? -4.237 10.728 8.854 1.00 92.88 90 LYS A N 1
ATOM 692 C CA . LYS A 1 90 ? -2.997 10.508 9.610 1.00 92.88 90 LYS A CA 1
ATOM 693 C C . LYS A 1 90 ? -3.101 9.307 10.556 1.00 92.88 90 LYS A C 1
ATOM 695 O O . LYS A 1 90 ? -2.139 8.553 10.683 1.00 92.88 90 LYS A O 1
ATOM 700 N N . GLY A 1 91 ? -4.250 9.132 11.212 1.00 93.19 91 GLY A N 1
ATOM 701 C CA . GLY A 1 91 ? -4.517 7.972 12.061 1.00 93.19 91 GLY A CA 1
ATOM 702 C C . GLY A 1 91 ? -4.489 6.664 11.274 1.00 93.19 91 GLY A C 1
ATOM 703 O O . GLY A 1 91 ? -3.870 5.707 11.724 1.00 93.19 91 GLY A O 1
ATOM 704 N N . TYR A 1 92 ? -5.074 6.652 10.077 1.00 93.81 92 TYR A N 1
ATOM 705 C CA . TYR A 1 92 ? -5.133 5.485 9.204 1.00 93.81 92 TYR A CA 1
ATOM 706 C C . TYR A 1 92 ? -3.744 5.098 8.695 1.00 93.81 92 TYR A C 1
ATOM 708 O O . TYR A 1 92 ? -3.352 3.942 8.810 1.00 93.81 92 TYR A O 1
ATOM 716 N N . TYR A 1 93 ? -2.950 6.077 8.251 1.00 95.56 93 TYR A N 1
ATOM 717 C CA . TYR A 1 93 ? -1.543 5.865 7.906 1.00 95.56 93 TYR A CA 1
ATOM 718 C C . TYR A 1 93 ? -0.766 5.216 9.063 1.00 95.56 93 TYR A C 1
ATOM 720 O O . TYR A 1 93 ? -0.163 4.160 8.890 1.00 95.56 93 TYR A O 1
ATOM 728 N N . LEU A 1 94 ? -0.819 5.797 10.269 1.00 95.94 94 LEU A N 1
ATOM 729 C CA . LEU A 1 94 ? -0.104 5.249 11.429 1.00 95.94 94 LEU A CA 1
ATOM 730 C C . LEU A 1 94 ? -0.615 3.865 11.841 1.00 95.94 94 LEU A C 1
ATOM 732 O O . LEU A 1 94 ? 0.174 3.037 12.294 1.00 95.94 94 LEU A O 1
ATOM 736 N N . HIS A 1 95 ? -1.916 3.626 11.705 1.00 94.94 95 HIS A N 1
ATOM 737 C CA . HIS A 1 95 ? -2.529 2.337 11.981 1.00 94.94 95 HIS A CA 1
ATOM 738 C C . HIS A 1 95 ? -2.002 1.261 11.025 1.00 94.94 95 HIS A C 1
ATOM 740 O O . HIS A 1 95 ? -1.506 0.243 11.500 1.00 94.94 95 HIS A O 1
ATOM 746 N N . LEU A 1 96 ? -1.990 1.518 9.713 1.00 95.75 96 LEU A N 1
ATOM 747 C CA . LEU A 1 96 ? -1.439 0.597 8.714 1.00 95.75 96 LEU A CA 1
ATOM 748 C C . LEU A 1 96 ? 0.033 0.250 8.991 1.00 95.75 96 LEU A C 1
ATOM 750 O O . LEU A 1 96 ? 0.398 -0.923 8.979 1.00 95.75 96 LEU A O 1
ATOM 754 N N . LEU A 1 97 ? 0.862 1.248 9.325 1.00 96.38 97 LEU A N 1
ATOM 755 C CA . LEU A 1 97 ? 2.282 1.029 9.635 1.00 96.38 97 LEU A CA 1
ATOM 756 C C . LEU A 1 97 ? 2.519 0.126 10.852 1.00 96.38 97 LEU A C 1
ATOM 758 O O . LEU A 1 97 ? 3.541 -0.555 10.922 1.00 96.38 97 LEU A O 1
ATOM 762 N N . ARG A 1 98 ? 1.633 0.192 11.852 1.00 94.75 98 ARG A N 1
ATOM 763 C CA . ARG A 1 98 ? 1.827 -0.460 13.155 1.00 94.75 98 ARG A CA 1
ATOM 764 C C . ARG A 1 98 ? 1.116 -1.800 13.258 1.00 94.75 98 ARG A C 1
ATOM 766 O O . ARG A 1 98 ? 1.672 -2.718 13.846 1.00 94.75 98 ARG A O 1
ATOM 773 N N . ALA A 1 99 ? -0.103 -1.879 12.735 1.00 94.94 99 ALA A N 1
ATOM 774 C CA . ALA A 1 99 ? -0.978 -3.032 12.893 1.00 94.94 99 ALA A CA 1
ATOM 775 C C . ALA A 1 99 ? -0.915 -3.998 11.708 1.00 94.94 99 ALA A C 1
ATOM 777 O O . ALA A 1 99 ? -1.129 -5.181 11.916 1.00 94.94 99 ALA A O 1
ATOM 778 N N . HIS A 1 100 ? -0.597 -3.508 10.504 1.00 96.06 100 HIS A N 1
ATOM 779 C CA . HIS A 1 100 ? -0.725 -4.290 9.268 1.00 96.06 100 HIS A CA 1
ATOM 780 C C . HIS A 1 100 ? 0.553 -4.324 8.431 1.00 96.06 100 HIS A C 1
ATOM 782 O O . HIS A 1 100 ? 0.512 -4.516 7.217 1.00 96.06 100 HIS A O 1
ATOM 788 N N . ARG A 1 101 ? 1.715 -4.096 9.056 1.00 95.81 101 ARG A N 1
ATOM 789 C CA . ARG A 1 101 ? 2.996 -4.026 8.342 1.00 95.81 101 ARG A CA 1
ATOM 790 C C . ARG A 1 101 ? 3.236 -5.264 7.477 1.00 95.81 101 ARG A C 1
ATOM 792 O O . ARG A 1 101 ? 3.660 -5.113 6.335 1.00 95.81 101 ARG A O 1
ATOM 799 N N . GLN A 1 102 ? 3.022 -6.457 8.031 1.00 95.12 102 GLN A N 1
ATOM 800 C CA . GLN A 1 102 ? 3.302 -7.704 7.323 1.00 95.12 102 GLN A CA 1
ATOM 801 C C . GLN A 1 102 ? 2.291 -7.926 6.198 1.00 95.12 102 GLN A C 1
ATOM 803 O O . GLN A 1 102 ? 2.680 -8.202 5.071 1.00 95.12 102 GLN A O 1
ATOM 808 N N . GLU A 1 103 ? 1.014 -7.680 6.463 1.00 97.25 103 GLU A N 1
ATOM 809 C CA . GLU A 1 103 ? -0.060 -7.819 5.487 1.00 97.25 103 GLU A CA 1
ATOM 810 C C . GLU A 1 103 ? 0.135 -6.880 4.293 1.00 97.25 103 GLU A C 1
ATOM 812 O O . GLU A 1 103 ? -0.116 -7.269 3.155 1.00 97.25 103 GLU A O 1
ATOM 817 N N . LEU A 1 104 ? 0.642 -5.660 4.513 1.00 97.56 104 LEU A N 1
ATOM 818 C CA . LEU A 1 104 ? 1.002 -4.763 3.413 1.00 97.56 104 LEU A CA 1
ATOM 819 C C . LEU A 1 104 ? 2.127 -5.333 2.540 1.00 97.56 104 LEU A C 1
ATOM 821 O O . LEU A 1 104 ? 2.054 -5.223 1.315 1.00 97.56 104 LEU A O 1
ATOM 825 N N . LEU A 1 105 ? 3.152 -5.942 3.145 1.00 96.25 105 LEU A N 1
ATOM 826 C CA . LEU A 1 105 ? 4.235 -6.591 2.400 1.00 96.25 105 LEU A CA 1
ATOM 827 C C . LEU A 1 105 ? 3.708 -7.771 1.581 1.00 96.25 105 LEU A C 1
ATOM 829 O O . LEU A 1 105 ? 4.009 -7.861 0.391 1.00 96.25 105 LEU A O 1
ATOM 833 N N . ASP A 1 106 ? 2.875 -8.616 2.185 1.00 96.25 106 ASP A N 1
ATOM 834 C CA . ASP A 1 106 ? 2.311 -9.805 1.543 1.00 96.25 106 ASP A CA 1
ATOM 835 C C . ASP A 1 106 ? 1.390 -9.426 0.370 1.00 96.25 106 ASP A C 1
ATOM 837 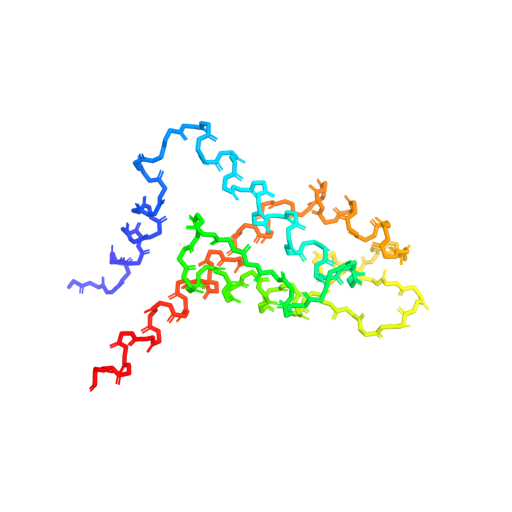O O . ASP A 1 106 ? 1.448 -10.030 -0.708 1.00 96.25 106 ASP A O 1
ATOM 841 N N . LEU A 1 107 ? 0.574 -8.378 0.540 1.00 97.38 107 LEU A N 1
ATOM 842 C CA . LEU A 1 107 ? -0.287 -7.840 -0.515 1.00 97.38 107 LEU A CA 1
ATOM 843 C C . LEU A 1 107 ? 0.530 -7.311 -1.695 1.00 97.38 107 LEU A C 1
ATOM 845 O O . LEU A 1 107 ? 0.216 -7.629 -2.844 1.00 97.38 107 LEU A O 1
ATOM 849 N N . VAL A 1 108 ? 1.584 -6.532 -1.433 1.00 96.25 108 VAL A N 1
ATOM 850 C CA . VAL A 1 108 ? 2.454 -6.017 -2.500 1.00 96.25 108 VAL A CA 1
ATOM 851 C C . VAL A 1 108 ? 3.214 -7.145 -3.181 1.00 96.25 108 VAL A C 1
ATOM 853 O O . VAL A 1 108 ? 3.293 -7.148 -4.406 1.00 96.25 108 VAL A O 1
ATOM 856 N N . GLN A 1 109 ? 3.734 -8.120 -2.436 1.00 94.62 109 GLN A N 1
ATOM 857 C CA . GLN A 1 109 ? 4.425 -9.270 -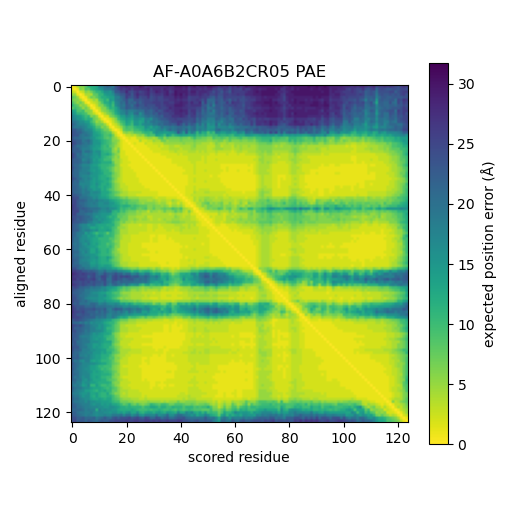3.016 1.00 94.62 109 GLN A CA 1
ATOM 858 C C . GLN A 1 109 ? 3.496 -10.060 -3.944 1.00 94.62 109 GLN A C 1
ATOM 860 O O . GLN A 1 109 ? 3.860 -10.352 -5.084 1.00 94.62 109 GLN A O 1
ATOM 865 N N . THR A 1 110 ? 2.279 -10.353 -3.485 1.00 95.81 110 THR A N 1
ATOM 866 C CA . THR A 1 110 ? 1.266 -11.074 -4.269 1.00 95.81 110 THR A CA 1
ATOM 867 C C . THR A 1 110 ? 0.915 -10.317 -5.549 1.00 95.81 110 THR A C 1
ATOM 869 O O . THR A 1 110 ? 0.901 -10.893 -6.639 1.00 95.81 110 THR A O 1
ATOM 872 N N . GLU A 1 111 ? 0.673 -9.010 -5.443 1.00 96.12 111 GLU A N 1
ATOM 873 C CA . GLU A 1 111 ? 0.319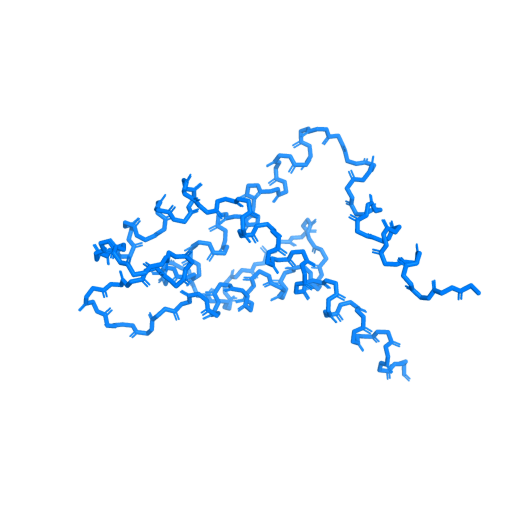 -8.169 -6.586 1.00 96.12 111 GLU A CA 1
ATOM 874 C C . GLU A 1 111 ? 1.496 -8.015 -7.568 1.00 96.12 111 GLU A C 1
ATOM 876 O O . GLU A 1 111 ? 1.311 -8.118 -8.779 1.00 96.12 111 GLU A O 1
ATOM 881 N N . ALA A 1 112 ? 2.725 -7.862 -7.068 1.00 93.56 112 ALA A N 1
ATOM 882 C CA . ALA A 1 112 ? 3.933 -7.770 -7.885 1.00 93.56 112 ALA A CA 1
ATOM 883 C C . ALA A 1 112 ? 4.183 -9.055 -8.686 1.00 93.56 112 ALA A C 1
ATOM 885 O O . ALA A 1 112 ? 4.493 -8.988 -9.879 1.00 93.56 112 ALA A O 1
ATOM 886 N N . LEU A 1 113 ? 3.999 -10.224 -8.062 1.00 90.75 113 LEU A N 1
ATOM 887 C CA . LEU A 1 113 ? 4.089 -11.521 -8.737 1.00 90.75 113 LEU A CA 1
ATOM 888 C C . LEU A 1 113 ? 3.010 -11.669 -9.814 1.00 90.75 113 LEU A C 1
ATOM 890 O O . LEU A 1 113 ? 3.305 -12.135 -10.916 1.00 90.75 113 LEU A O 1
ATOM 894 N N . ARG A 1 114 ? 1.779 -11.223 -9.532 1.00 93.56 114 ARG A N 1
ATOM 895 C CA . ARG A 1 114 ? 0.681 -11.214 -10.507 1.00 93.56 114 ARG A CA 1
ATOM 896 C C . ARG A 1 114 ? 1.027 -10.367 -11.734 1.00 93.56 114 ARG A C 1
ATOM 898 O O . ARG A 1 114 ? 0.847 -10.833 -12.858 1.00 93.56 114 ARG A O 1
ATOM 905 N N . ILE A 1 115 ? 1.546 -9.154 -11.534 1.00 91.81 115 ILE A N 1
ATOM 906 C CA . ILE A 1 115 ? 1.940 -8.241 -12.622 1.00 91.81 115 ILE A CA 1
ATOM 907 C C . ILE A 1 115 ? 3.096 -8.836 -13.434 1.00 91.81 115 ILE A C 1
ATOM 909 O O . ILE A 1 115 ? 3.032 -8.882 -14.663 1.00 91.81 115 ILE A O 1
ATOM 913 N N . ALA A 1 116 ? 4.134 -9.340 -12.761 1.00 88.06 116 ALA A N 1
ATOM 914 C CA . ALA A 1 116 ? 5.276 -9.964 -13.423 1.00 88.06 116 ALA A CA 1
ATOM 915 C C . ALA A 1 116 ? 4.869 -11.209 -14.235 1.00 88.06 116 ALA A C 1
ATOM 917 O O . ALA A 1 116 ? 5.390 -11.430 -15.328 1.00 88.06 116 ALA A O 1
ATOM 918 N N . GLY A 1 117 ? 3.923 -12.005 -13.726 1.00 85.56 117 GLY A N 1
ATOM 919 C CA . GLY A 1 117 ? 3.359 -13.156 -14.431 1.00 85.56 117 GLY A CA 1
ATOM 920 C C . GLY A 1 117 ? 2.530 -12.761 -15.655 1.00 85.56 117 GLY A C 1
ATOM 921 O O . GLY A 1 117 ? 2.700 -13.349 -16.722 1.00 85.56 117 GLY A O 1
ATOM 922 N N . ALA A 1 118 ? 1.689 -11.730 -15.536 1.00 81.06 118 ALA A N 1
ATOM 923 C CA . ALA A 1 118 ? 0.879 -11.224 -16.645 1.00 81.06 118 ALA A CA 1
ATOM 924 C C . ALA A 1 118 ? 1.742 -10.697 -17.805 1.00 81.06 118 ALA A C 1
ATOM 926 O O . ALA A 1 118 ? 1.468 -11.009 -18.961 1.00 81.06 118 ALA A O 1
ATOM 927 N N . ALA A 1 119 ? 2.826 -9.976 -17.504 1.00 73.88 119 ALA A N 1
ATOM 928 C CA . ALA A 1 119 ? 3.759 -9.480 -18.518 1.00 73.88 119 ALA A CA 1
ATOM 929 C C . ALA A 1 119 ? 4.438 -10.613 -19.308 1.00 73.88 119 ALA A C 1
ATOM 931 O O . ALA A 1 119 ? 4.662 -10.490 -20.507 1.00 73.88 119 ALA A O 1
ATOM 932 N N . ARG A 1 120 ? 4.731 -11.746 -18.656 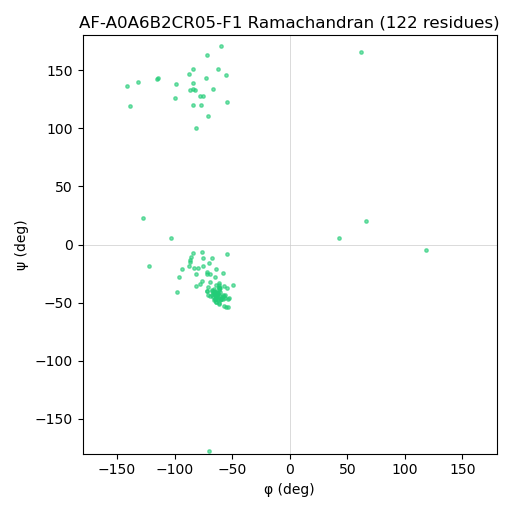1.00 71.31 120 ARG A N 1
ATOM 933 C CA . ARG A 1 120 ? 5.309 -12.926 -19.322 1.00 71.31 120 ARG A CA 1
ATOM 934 C C . ARG A 1 120 ? 4.309 -13.631 -20.234 1.00 71.31 120 ARG A C 1
ATOM 936 O O . ARG A 1 120 ? 4.704 -14.136 -21.277 1.00 71.31 120 ARG A O 1
ATOM 943 N N . ALA A 1 121 ? 3.038 -13.671 -19.839 1.00 68.25 121 ALA A N 1
ATOM 944 C CA . ALA A 1 121 ? 1.974 -14.281 -20.634 1.00 68.25 121 ALA A CA 1
ATOM 945 C C . ALA A 1 121 ? 1.603 -13.449 -21.873 1.00 68.25 121 ALA A C 1
ATOM 947 O O . ALA A 1 121 ? 1.089 -14.005 -22.838 1.00 68.25 121 ALA A O 1
ATOM 948 N N . ALA A 1 122 ? 1.871 -12.140 -21.850 1.00 65.81 122 ALA A N 1
ATOM 949 C CA . ALA A 1 122 ? 1.569 -11.238 -22.956 1.00 65.81 122 ALA A CA 1
ATOM 950 C C . ALA A 1 122 ? 2.538 -11.359 -24.151 1.00 65.81 122 ALA A C 1
ATOM 952 O O . ALA A 1 122 ? 2.149 -10.966 -25.244 1.00 65.81 122 ALA A O 1
ATOM 953 N N . GLY A 1 123 ? 3.737 -11.939 -23.972 1.00 53.84 123 GLY A N 1
ATOM 954 C CA . GLY A 1 123 ? 4.766 -12.043 -25.022 1.00 53.84 123 GLY A CA 1
ATOM 955 C C . GLY A 1 123 ? 5.277 -10.680 -25.535 1.00 53.84 123 GLY A C 1
ATOM 956 O O . GLY A 1 123 ? 4.694 -9.647 -25.209 1.00 53.84 123 GLY A O 1
ATOM 957 N N . PRO A 1 124 ? 6.406 -10.635 -26.268 1.00 51.12 124 PRO A N 1
ATOM 958 C CA . PRO A 1 124 ? 6.755 -9.473 -27.088 1.00 51.12 124 PRO A CA 1
ATOM 959 C C . PRO A 1 124 ? 5.797 -9.296 -28.274 1.00 51.12 124 PRO A C 1
ATOM 961 O O . PRO A 1 124 ? 5.284 -10.321 -28.782 1.00 51.12 124 PRO A O 1
#

Nearest PDB structures (foldseek):
  2yqy-assembly1_A  TM=2.814E-01  e=7.722E+00  Thermus thermophilus HB8

Radius of gyration: 15.77 Å; Cα contacts (8 Å, |Δi|>4): 111; chains: 1; bounding box: 37×44×42 Å

Sequence (124 aa):
MTLQNIFLEIGNTLMKDMTRRGQQVFERIVVDHVARIAAGLEGPEGFYSPLLSGHVQEAIRLVGLRLRRPRELPITCPLCGEGSGSFTPKGYYLHLLRAHRQELLDLVQTEALRIAGAARAAGP

Solvent-accessible surface area (backbone atoms only — not comparable to full-atom values): 7143 Å² total; per-residue (Å²): 138,67,79,71,65,61,62,65,53,60,74,44,61,85,55,70,84,50,54,74,67,55,48,53,53,50,54,48,52,52,41,52,52,23,25,30,25,22,35,64,76,36,58,61,88,72,72,82,57,97,90,50,56,69,46,50,53,48,15,34,34,53,51,7,53,72,63,35,70,83,90,57,80,64,38,67,59,87,89,45,67,95,83,64,66,74,24,53,50,70,50,41,25,54,44,40,62,71,76,37,44,66,58,50,49,53,51,29,52,54,42,18,52,51,47,53,50,51,59,63,74,64,56,133